Protein AF-A0A934AY85-F1 (afdb_monomer_lite)

Foldseek 3Di:
DDDPDDPVVVVVVVVPDDPDPDPVLVVVVVVCVVVVADWDAQDPVDPPRDGTHRPPPDD

Secondary structure (DSSP, 8-state):
---SS-HHHHHHHHHH--SSS-HHHHHHHHHHHHTT---EES-TTSTT--SEE-GGG--

pLDDT: mean 86.25, std 7.03, range [56.59, 93.75]

Structure (mmCIF, N/CA/C/O backbone):
data_AF-A0A934AY85-F1
#
_entry.id   AF-A0A934AY85-F1
#
loop_
_atom_site.group_PDB
_atom_site.id
_atom_site.type_symbol
_atom_site.label_atom_id
_atom_site.label_alt_id
_atom_site.label_comp_id
_atom_site.label_asym_id
_atom_site.label_entity_id
_atom_site.label_seq_id
_atom_site.pdbx_PDB_ins_code
_atom_site.Cartn_x
_atom_site.Cartn_y
_atom_site.Cartn_z
_atom_site.occupancy
_atom_site.B_iso_or_equiv
_atom_site.auth_se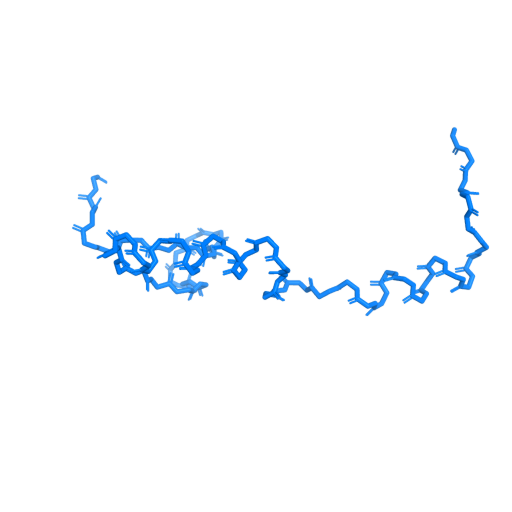q_id
_atom_site.auth_comp_id
_atom_site.auth_asym_id
_atom_site.auth_atom_id
_atom_site.pdbx_PDB_model_num
ATOM 1 N N . MET A 1 1 ? 15.134 -22.296 -14.101 1.00 56.59 1 MET A N 1
ATOM 2 C CA . MET A 1 1 ? 14.333 -21.222 -14.730 1.00 56.59 1 MET A CA 1
ATOM 3 C C . MET A 1 1 ? 15.291 -20.083 -15.049 1.00 56.59 1 MET A C 1
ATOM 5 O O . MET A 1 1 ? 15.954 -19.624 -14.128 1.00 56.59 1 MET A O 1
ATOM 9 N N . ALA A 1 2 ? 15.484 -19.740 -16.325 1.00 79.19 2 ALA A N 1
ATOM 10 C CA . ALA A 1 2 ? 16.418 -18.686 -16.733 1.00 79.19 2 ALA A CA 1
ATOM 11 C C . ALA A 1 2 ? 15.745 -17.310 -16.634 1.00 79.19 2 ALA A C 1
ATOM 13 O O . ALA A 1 2 ? 14.548 -17.193 -16.895 1.00 79.19 2 ALA A O 1
ATOM 14 N N . ASP A 1 3 ? 16.506 -16.294 -16.229 1.00 78.75 3 ASP A N 1
ATOM 15 C CA . ASP A 1 3 ? 16.038 -14.909 -16.218 1.00 78.75 3 ASP A CA 1
ATOM 16 C C . ASP A 1 3 ? 15.771 -14.451 -17.656 1.00 78.75 3 ASP A C 1
ATOM 18 O O . ASP A 1 3 ? 16.609 -14.633 -18.538 1.00 78.75 3 ASP A O 1
ATOM 22 N N . VAL A 1 4 ? 14.591 -13.881 -17.891 1.00 86.44 4 VAL A N 1
ATOM 23 C CA . VAL A 1 4 ? 14.176 -13.386 -19.212 1.00 86.44 4 VAL A CA 1
ATOM 24 C C . VAL A 1 4 ? 14.846 -12.037 -19.521 1.00 86.44 4 VAL A C 1
ATOM 26 O O . VAL A 1 4 ? 14.785 -11.545 -20.647 1.00 86.44 4 VAL A O 1
ATOM 29 N N . HIS A 1 5 ? 15.483 -11.414 -18.525 1.00 83.62 5 HIS A N 1
ATOM 30 C CA . HIS A 1 5 ? 16.081 -10.092 -18.626 1.00 83.62 5 HIS A CA 1
ATOM 31 C C . HIS A 1 5 ? 17.594 -10.109 -18.397 1.00 83.62 5 HIS A C 1
ATOM 33 O O . HIS A 1 5 ? 18.118 -10.818 -17.540 1.00 83.62 5 HIS A O 1
ATOM 39 N N . ASP A 1 6 ? 18.299 -9.238 -19.125 1.00 89.69 6 ASP A N 1
ATOM 40 C CA . ASP A 1 6 ? 19.703 -8.938 -18.847 1.00 89.69 6 ASP A CA 1
ATOM 41 C C . ASP A 1 6 ? 19.872 -8.326 -17.439 1.00 89.69 6 ASP A C 1
ATOM 43 O O . ASP A 1 6 ? 18.976 -7.656 -16.910 1.00 89.69 6 ASP A O 1
ATOM 47 N N . LYS A 1 7 ? 21.047 -8.512 -16.826 1.00 88.31 7 LYS A N 1
ATOM 48 C CA . LYS A 1 7 ? 21.362 -8.084 -15.452 1.00 88.31 7 LYS A CA 1
ATOM 49 C C . LYS A 1 7 ? 21.087 -6.594 -15.239 1.00 88.31 7 LYS A C 1
ATOM 51 O O . LYS A 1 7 ? 20.591 -6.208 -14.176 1.00 88.31 7 LYS A O 1
ATOM 56 N N . LYS A 1 8 ? 21.379 -5.760 -16.244 1.00 91.25 8 LYS A N 1
ATOM 57 C CA . LYS A 1 8 ? 21.131 -4.312 -16.204 1.00 91.25 8 LYS A CA 1
ATOM 58 C C . LYS A 1 8 ? 19.634 -4.001 -16.210 1.00 91.25 8 LYS A C 1
ATOM 60 O O . LYS A 1 8 ? 19.172 -3.213 -15.387 1.00 91.25 8 LYS A O 1
ATOM 65 N N . THR A 1 9 ? 18.876 -4.675 -17.071 1.00 90.00 9 THR A N 1
ATOM 66 C CA . THR A 1 9 ? 17.415 -4.550 -17.169 1.00 90.00 9 THR A CA 1
ATOM 67 C C . THR A 1 9 ? 16.728 -5.002 -15.885 1.00 90.00 9 THR A C 1
ATOM 69 O O . THR A 1 9 ? 15.866 -4.293 -15.370 1.00 90.00 9 THR A O 1
ATOM 72 N N . ARG A 1 10 ? 17.159 -6.123 -15.291 1.00 90.81 10 ARG A N 1
ATOM 73 C CA . ARG A 1 10 ? 16.654 -6.569 -13.986 1.00 90.81 10 ARG A CA 1
ATOM 74 C C . ARG A 1 10 ? 16.939 -5.545 -12.896 1.00 90.81 10 ARG A C 1
ATOM 76 O O . ARG A 1 10 ? 16.028 -5.178 -12.163 1.00 90.81 10 ARG A O 1
ATOM 83 N N . SER A 1 11 ? 18.181 -5.073 -12.781 1.00 89.12 11 SER A N 1
ATOM 84 C CA . SER A 1 11 ? 18.556 -4.084 -11.761 1.00 89.12 11 SER A CA 1
ATOM 85 C C . SER A 1 11 ? 17.727 -2.803 -11.877 1.00 89.12 11 SER A C 1
ATOM 87 O O . SER A 1 11 ? 17.275 -2.269 -10.866 1.00 89.12 11 SER A O 1
ATOM 89 N N . PHE A 1 12 ? 17.466 -2.359 -13.105 1.00 92.06 12 PHE A N 1
ATOM 90 C CA . PHE A 1 12 ? 16.626 -1.205 -13.396 1.00 92.06 12 PHE A CA 1
ATOM 91 C C . PHE A 1 12 ? 15.139 -1.426 -13.084 1.00 92.06 12 PHE A C 1
ATOM 93 O O . PHE A 1 12 ? 14.480 -0.536 -12.554 1.00 92.06 12 PHE A O 1
ATOM 100 N N . ASN A 1 13 ? 14.597 -2.607 -13.379 1.00 90.44 13 ASN A N 1
ATOM 101 C CA . ASN A 1 13 ? 13.216 -2.935 -13.031 1.00 90.44 13 ASN A CA 1
ATOM 102 C C . ASN A 1 13 ? 13.043 -3.029 -11.513 1.00 90.44 13 ASN A C 1
ATOM 104 O O . ASN A 1 13 ? 12.130 -2.421 -10.962 1.00 90.44 13 ASN A O 1
ATOM 108 N N . MET A 1 14 ? 13.959 -3.715 -10.826 1.00 90.00 14 MET A N 1
ATOM 109 C CA . MET A 1 14 ? 13.933 -3.860 -9.370 1.00 90.00 14 MET A CA 1
ATOM 110 C C . MET A 1 14 ? 14.074 -2.515 -8.647 1.00 90.00 14 MET A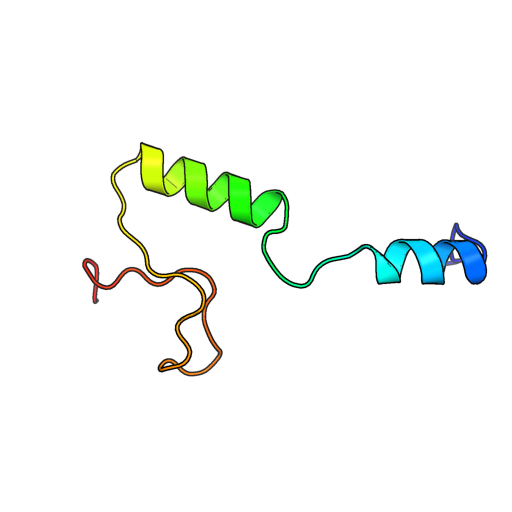 C 1
ATOM 112 O O . MET A 1 14 ? 13.405 -2.306 -7.641 1.00 90.00 14 MET A O 1
ATOM 116 N N . SER A 1 15 ? 14.874 -1.571 -9.165 1.00 89.31 15 SER A N 1
ATOM 117 C CA . SER A 1 15 ? 15.019 -0.236 -8.556 1.00 89.31 15 SER A CA 1
ATOM 118 C C . SER A 1 15 ? 13.763 0.635 -8.667 1.00 89.31 15 SER A C 1
ATOM 120 O O . SER A 1 15 ? 13.609 1.600 -7.920 1.00 89.31 15 SER A O 1
ATOM 122 N N . ARG A 1 16 ? 12.845 0.294 -9.578 1.00 87.94 16 ARG A N 1
ATOM 123 C CA . ARG A 1 16 ? 11.561 0.984 -9.759 1.00 87.94 16 ARG A CA 1
ATOM 124 C C . ARG A 1 16 ? 10.442 0.424 -8.885 1.00 87.94 16 ARG A C 1
ATOM 126 O O . ARG A 1 16 ? 9.421 1.095 -8.729 1.00 87.94 16 ARG A O 1
ATOM 133 N N . ILE A 1 17 ? 10.613 -0.770 -8.318 1.00 87.31 17 ILE A N 1
ATOM 134 C CA . ILE A 1 17 ? 9.630 -1.374 -7.415 1.00 87.31 17 ILE A CA 1
ATOM 135 C C . ILE A 1 17 ? 9.666 -0.606 -6.091 1.00 87.31 17 ILE A C 1
ATOM 137 O O . ILE A 1 17 ? 10.633 -0.666 -5.334 1.00 87.31 17 ILE A O 1
ATOM 141 N N . ARG A 1 18 ? 8.602 0.153 -5.820 1.00 83.62 18 ARG A N 1
ATOM 142 C CA . ARG A 1 18 ? 8.440 0.900 -4.569 1.00 83.62 18 ARG A CA 1
ATOM 143 C C . ARG A 1 18 ? 7.947 -0.032 -3.467 1.00 83.62 18 ARG A C 1
ATOM 145 O O . ARG A 1 18 ? 7.142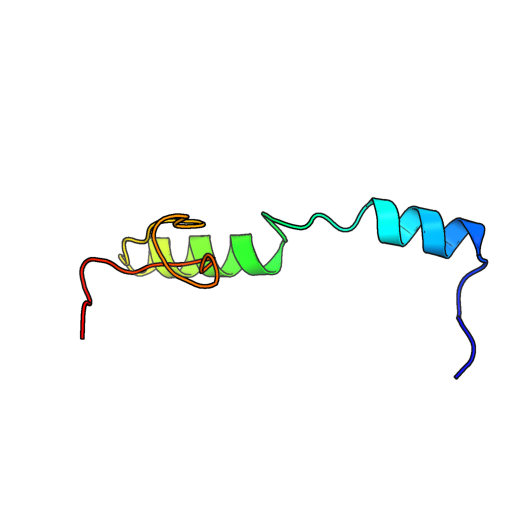 -0.919 -3.719 1.00 83.62 18 ARG A O 1
ATOM 152 N N . SER A 1 19 ? 8.401 0.210 -2.240 1.00 80.31 19 SER A N 1
ATOM 153 C CA . SER A 1 19 ? 8.015 -0.571 -1.056 1.00 80.31 19 SER A CA 1
ATOM 154 C C . SER A 1 19 ? 6.662 -0.182 -0.455 1.00 80.31 19 SER A C 1
ATOM 156 O O . SER A 1 19 ? 6.233 -0.810 0.505 1.00 80.31 19 SER A O 1
ATOM 158 N N . LYS A 1 20 ? 6.033 0.885 -0.960 1.00 81.75 20 LYS A N 1
ATOM 159 C CA . LYS A 1 20 ? 4.752 1.425 -0.492 1.00 81.75 20 LYS A CA 1
ATOM 160 C C . LYS A 1 20 ? 4.018 2.075 -1.648 1.00 81.75 20 LYS A C 1
ATOM 162 O O . LYS A 1 20 ? 4.647 2.477 -2.632 1.00 81.75 20 LYS A O 1
ATOM 167 N N . ASP A 1 21 ? 2.714 2.248 -1.477 1.00 83.88 21 ASP A N 1
ATOM 168 C CA . ASP A 1 21 ? 1.843 2.909 -2.446 1.00 83.88 21 ASP A CA 1
ATOM 169 C C . ASP A 1 21 ? 1.875 2.218 -3.806 1.00 83.88 21 ASP A C 1
ATOM 171 O O . ASP A 1 21 ? 1.770 2.847 -4.863 1.00 83.88 21 ASP A O 1
ATOM 175 N N . THR A 1 22 ? 2.020 0.895 -3.770 1.00 88.12 22 THR A N 1
ATOM 176 C CA . THR A 1 22 ? 1.913 0.074 -4.963 1.00 88.12 22 THR A CA 1
ATOM 177 C C . THR A 1 22 ? 0.503 0.191 -5.543 1.00 88.12 22 THR A C 1
ATOM 179 O O . THR A 1 22 ? -0.477 0.508 -4.859 1.00 88.12 22 THR A O 1
ATOM 182 N N . THR A 1 23 ? 0.378 -0.047 -6.844 1.00 87.69 23 THR A N 1
ATOM 183 C CA . THR A 1 23 ? -0.916 -0.060 -7.535 1.00 87.69 23 THR A CA 1
ATOM 184 C C . THR A 1 23 ? -1.981 -0.925 -6.839 1.00 87.69 23 THR A C 1
ATOM 186 O O . THR A 1 23 ? -3.091 -0.411 -6.658 1.00 87.69 23 THR A O 1
ATOM 189 N N . PRO A 1 24 ? -1.699 -2.166 -6.378 1.00 88.31 24 PRO A N 1
ATOM 190 C CA . PRO A 1 24 ? -2.680 -2.949 -5.625 1.00 88.31 24 PRO A CA 1
ATOM 191 C C . PRO A 1 24 ? -3.055 -2.319 -4.275 1.00 88.31 24 PRO A C 1
ATOM 193 O O . PRO A 1 24 ? -4.240 -2.275 -3.944 1.00 88.31 24 PRO A O 1
ATOM 196 N N . GLU A 1 25 ? -2.104 -1.754 -3.522 1.00 88.75 25 GLU A N 1
ATOM 197 C CA . GLU A 1 25 ? -2.405 -1.059 -2.259 1.00 88.75 25 GLU A CA 1
ATOM 198 C C . GLU A 1 25 ? -3.342 0.138 -2.475 1.00 88.75 25 GLU A C 1
ATOM 200 O O . GLU A 1 25 ? -4.310 0.330 -1.738 1.00 88.75 25 GLU A O 1
ATOM 205 N N . VAL A 1 26 ? -3.085 0.956 -3.502 1.00 89.44 26 VAL A N 1
ATOM 206 C CA . VAL A 1 26 ? -3.938 2.104 -3.855 1.00 89.44 26 VAL A CA 1
ATOM 207 C C . VAL A 1 26 ? -5.352 1.648 -4.211 1.00 89.44 26 VAL A C 1
ATOM 209 O O . VAL A 1 26 ? -6.318 2.284 -3.784 1.00 89.44 26 VAL A O 1
ATOM 212 N N . LEU A 1 27 ? -5.485 0.559 -4.969 1.00 92.25 27 LEU A N 1
ATOM 213 C CA . LEU A 1 27 ? -6.780 0.013 -5.371 1.00 92.25 27 LEU A CA 1
ATOM 214 C C . LEU A 1 27 ? -7.599 -0.419 -4.151 1.00 92.25 27 LEU A C 1
ATOM 216 O O . LEU A 1 27 ? -8.744 0.010 -4.000 1.00 92.25 27 LEU A O 1
ATOM 220 N N . VAL A 1 28 ? -6.997 -1.197 -3.249 1.00 91.56 28 VAL A N 1
ATOM 221 C CA . VAL A 1 28 ? -7.653 -1.668 -2.020 1.00 91.56 2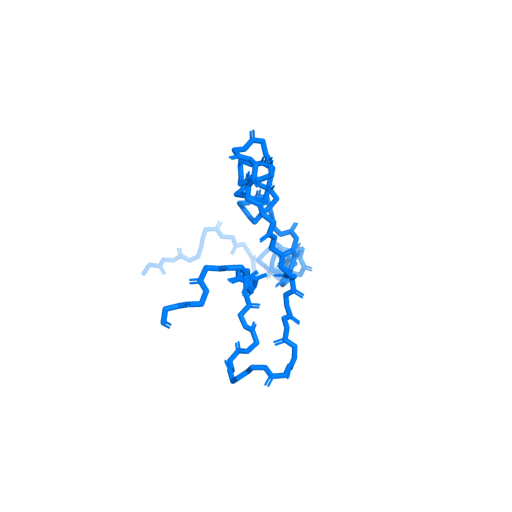8 VAL A CA 1
ATOM 222 C C . VAL A 1 28 ? -8.060 -0.491 -1.133 1.00 91.56 28 VAL A C 1
ATOM 224 O O . VAL A 1 28 ? -9.189 -0.441 -0.650 1.00 91.56 28 VAL A O 1
ATOM 227 N N . ARG A 1 29 ? -7.191 0.514 -0.984 1.00 91.56 29 ARG A N 1
ATOM 228 C CA . ARG A 1 29 ? -7.484 1.745 -0.231 1.00 91.56 29 ARG A CA 1
ATOM 229 C C . ARG A 1 29 ? -8.702 2.486 -0.773 1.00 91.56 29 ARG A C 1
ATOM 231 O O . ARG A 1 29 ? -9.616 2.807 -0.014 1.00 91.56 29 ARG A O 1
ATOM 238 N N . LYS A 1 30 ? -8.751 2.708 -2.090 1.00 91.88 30 LYS A N 1
ATOM 239 C CA . LYS A 1 30 ? -9.896 3.353 -2.751 1.00 91.88 30 LYS A CA 1
ATOM 240 C C . LYS A 1 30 ? -11.180 2.548 -2.570 1.00 91.88 30 LYS A C 1
ATOM 242 O O . LYS A 1 30 ? -12.215 3.129 -2.255 1.00 91.88 30 LYS A O 1
ATOM 247 N N . PHE A 1 31 ? -11.107 1.227 -2.725 1.00 93.75 31 PHE A N 1
ATOM 248 C CA . PHE A 1 31 ? -12.251 0.338 -2.536 1.00 93.75 31 PHE A CA 1
ATOM 249 C C . PHE A 1 31 ? -12.809 0.417 -1.109 1.00 93.75 31 PHE A C 1
ATOM 251 O O . PHE A 1 31 ? -14.000 0.657 -0.923 1.00 93.75 31 PHE A O 1
ATOM 258 N N . LEU A 1 32 ? -11.950 0.287 -0.097 1.00 92.00 32 LEU A N 1
ATOM 259 C CA . LEU A 1 32 ? -12.339 0.345 1.313 1.00 92.00 32 LEU A CA 1
ATOM 260 C C . LEU A 1 32 ? -12.939 1.700 1.689 1.00 92.00 32 LEU A C 1
ATOM 262 O O . LEU A 1 32 ? -13.970 1.755 2.361 1.00 92.00 32 LEU A O 1
ATOM 266 N N . PHE A 1 33 ? -12.329 2.788 1.214 1.00 90.31 33 PHE A N 1
ATOM 267 C CA . PHE A 1 33 ? -12.837 4.136 1.438 1.00 90.31 33 PHE A CA 1
ATOM 268 C C . PHE A 1 33 ? -14.214 4.336 0.790 1.00 90.31 33 PHE A C 1
ATOM 270 O O . PHE A 1 33 ? -15.125 4.845 1.439 1.00 90.31 33 PHE A O 1
ATOM 277 N N . GLY A 1 34 ? -14.396 3.873 -0.453 1.00 93.19 34 GLY A N 1
ATOM 278 C CA . GLY A 1 34 ? -15.684 3.910 -1.154 1.00 93.19 34 GLY A CA 1
ATOM 279 C C . GLY A 1 34 ? -16.768 3.057 -0.486 1.00 93.19 34 GLY A C 1
ATOM 280 O O . GLY A 1 34 ? -17.951 3.363 -0.594 1.00 93.19 34 GLY A O 1
ATOM 281 N N . LYS A 1 35 ? -16.374 2.023 0.263 1.00 92.00 35 LYS A N 1
ATOM 282 C CA . LYS A 1 35 ? -17.263 1.196 1.092 1.00 92.00 35 LYS A CA 1
ATOM 283 C C . LYS A 1 35 ? -17.528 1.782 2.489 1.00 92.00 35 LYS A C 1
ATOM 285 O O . LYS A 1 35 ? -18.216 1.151 3.283 1.00 92.00 35 LYS A O 1
ATOM 290 N N . GLY A 1 36 ? -17.007 2.971 2.801 1.00 90.56 36 GLY A N 1
ATOM 291 C CA . GLY A 1 36 ? -17.227 3.655 4.080 1.00 90.56 36 GLY A CA 1
ATOM 292 C C . GLY A 1 36 ? -16.313 3.197 5.221 1.00 90.56 36 GLY A C 1
ATOM 293 O O . GLY A 1 36 ? -16.461 3.670 6.351 1.00 90.56 36 GLY A O 1
ATOM 294 N N . PHE A 1 37 ? -15.340 2.321 4.953 1.00 90.06 37 PHE A N 1
ATOM 295 C CA . PHE A 1 37 ? -14.367 1.913 5.960 1.00 90.06 37 PHE A CA 1
ATOM 296 C C . PHE A 1 37 ? -13.340 3.021 6.194 1.00 90.06 37 PHE A C 1
ATOM 298 O O . PHE A 1 37 ? -12.773 3.598 5.264 1.00 90.06 37 PHE A O 1
ATOM 305 N N . ARG A 1 38 ? -13.067 3.297 7.471 1.00 89.69 38 ARG A N 1
ATOM 306 C CA . ARG A 1 38 ? -11.990 4.192 7.897 1.00 89.69 38 ARG A CA 1
ATOM 307 C C . ARG A 1 38 ? -10.825 3.353 8.402 1.00 89.69 38 ARG A C 1
ATOM 309 O O . ARG A 1 38 ? -11.016 2.489 9.257 1.00 89.69 38 ARG A O 1
ATOM 316 N N . TYR A 1 39 ? -9.638 3.626 7.876 1.00 90.56 39 TYR A N 1
ATOM 317 C CA . TYR A 1 39 ? -8.411 2.907 8.199 1.00 90.56 39 TYR A CA 1
ATOM 318 C C . TYR A 1 39 ? -7.255 3.880 8.464 1.00 90.56 39 TYR A C 1
ATOM 320 O O . TYR A 1 39 ? -7.267 5.022 8.004 1.00 90.56 39 TYR A O 1
ATOM 328 N N . LYS A 1 40 ? -6.250 3.415 9.208 1.00 88.56 40 LYS A N 1
ATOM 329 C CA . LYS A 1 40 ? -4.931 4.041 9.340 1.00 88.56 40 LYS A CA 1
ATOM 330 C C . LYS A 1 40 ? -3.930 3.281 8.476 1.00 88.56 40 LYS A C 1
ATOM 332 O O . LYS A 1 40 ? -4.069 2.073 8.297 1.00 88.56 40 LYS A O 1
ATOM 337 N N . LEU A 1 41 ? -2.935 3.994 7.957 1.00 88.94 41 LEU A N 1
ATOM 338 C CA . LEU A 1 41 ? -1.877 3.418 7.132 1.00 88.94 41 LEU A CA 1
ATOM 339 C C . LEU A 1 41 ? -0.581 3.274 7.924 1.00 88.94 41 LEU A C 1
ATOM 341 O O . LEU A 1 41 ? -0.199 4.205 8.634 1.00 88.94 41 LEU A O 1
ATOM 345 N N . HIS A 1 42 ? 0.103 2.143 7.739 1.00 85.00 42 HIS A N 1
ATOM 346 C CA . HIS A 1 42 ? 1.461 1.885 8.233 1.00 85.00 42 HIS A CA 1
ATOM 347 C C . HIS A 1 42 ? 1.673 2.252 9.711 1.00 85.00 42 HIS A C 1
ATOM 349 O O . HIS A 1 42 ? 2.614 2.983 10.049 1.00 85.00 42 HIS A O 1
ATOM 355 N N . ASP A 1 43 ? 0.794 1.767 10.588 1.00 86.31 43 ASP A N 1
ATOM 356 C CA . ASP A 1 43 ? 0.861 2.091 12.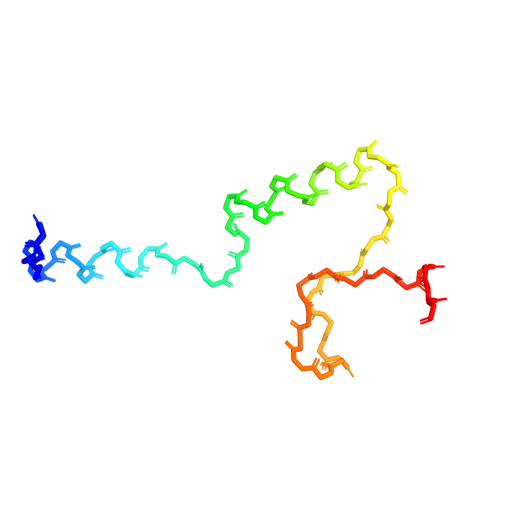011 1.00 86.31 43 ASP A CA 1
ATOM 357 C C . ASP A 1 43 ? 2.136 1.501 12.633 1.00 86.31 43 ASP A C 1
ATOM 359 O O . ASP A 1 43 ? 2.302 0.286 12.735 1.00 86.31 43 ASP A O 1
ATOM 363 N N . LYS A 1 44 ? 3.064 2.382 13.027 1.00 85.38 44 LYS A N 1
ATOM 364 C CA . LYS A 1 44 ? 4.359 2.001 13.612 1.00 85.38 44 LYS A CA 1
ATOM 365 C C . LYS A 1 44 ? 4.241 1.526 15.059 1.00 85.38 44 LYS A C 1
ATOM 367 O O . LYS A 1 44 ? 5.210 1.000 15.591 1.00 85.38 44 LYS A O 1
ATOM 372 N N . THR A 1 45 ? 3.098 1.759 15.699 1.00 86.81 45 THR A N 1
ATOM 373 C CA . THR A 1 45 ? 2.870 1.360 17.092 1.00 86.81 45 THR A CA 1
ATOM 374 C C . THR A 1 45 ? 2.500 -0.117 17.216 1.00 86.81 45 THR A C 1
ATOM 376 O O . THR A 1 45 ? 2.533 -0.661 18.316 1.00 86.81 45 THR A O 1
ATOM 379 N N . LEU A 1 46 ? 2.185 -0.776 16.095 1.00 83.94 46 LEU A N 1
ATOM 380 C CA . LEU A 1 46 ? 1.821 -2.186 16.046 1.00 83.94 46 LEU A CA 1
ATOM 381 C C . LEU A 1 46 ? 2.992 -3.059 15.565 1.00 83.94 46 LEU A C 1
ATOM 383 O O . LEU A 1 46 ? 3.733 -2.659 14.657 1.00 83.94 46 LEU A O 1
ATOM 387 N N . PRO A 1 47 ? 3.148 -4.273 16.129 1.00 85.56 47 PRO A N 1
ATOM 388 C CA . PRO A 1 47 ? 4.160 -5.217 15.673 1.00 85.56 47 PRO A CA 1
ATOM 389 C C . PRO A 1 47 ? 3.924 -5.567 14.199 1.00 85.56 47 PRO A C 1
ATOM 391 O O . PRO A 1 47 ? 2.789 -5.733 13.757 1.00 85.56 47 PRO A O 1
ATOM 394 N N . GLY A 1 48 ? 5.001 -5.643 13.417 1.00 82.62 48 GLY A N 1
ATOM 395 C CA . GLY A 1 48 ? 4.926 -5.951 11.984 1.00 82.62 48 GLY A CA 1
ATOM 396 C C . GLY A 1 48 ? 4.495 -4.790 11.081 1.00 82.62 48 GLY A C 1
ATOM 397 O O . GLY A 1 48 ? 4.483 -4.970 9.870 1.00 82.62 48 GLY A O 1
ATOM 398 N N . LYS A 1 49 ? 4.200 -3.600 11.634 1.00 84.94 49 LYS A N 1
ATOM 399 C CA . LYS A 1 49 ? 3.851 -2.378 10.884 1.00 84.94 49 LYS A CA 1
ATOM 400 C C . LYS A 1 49 ? 2.814 -2.643 9.771 1.00 84.94 49 LYS A C 1
ATOM 402 O O . LYS A 1 49 ? 3.120 -2.469 8.589 1.00 84.94 49 LYS A O 1
ATOM 407 N N . PRO A 1 50 ? 1.596 -3.067 10.143 1.00 86.44 50 PRO A N 1
ATOM 408 C CA . PRO A 1 50 ? 0.540 -3.401 9.194 1.00 86.44 50 PRO A CA 1
ATOM 409 C C . PRO A 1 50 ? 0.213 -2.235 8.251 1.00 86.44 50 PRO A C 1
ATOM 411 O O . PRO A 1 50 ? 0.139 -1.075 8.669 1.00 86.44 50 PRO A O 1
ATOM 414 N N . ASP A 1 51 ? -0.024 -2.553 6.976 1.00 83.38 51 ASP A N 1
ATOM 415 C CA . ASP A 1 51 ? -0.308 -1.557 5.935 1.00 83.38 51 ASP A CA 1
ATOM 416 C C . ASP A 1 51 ? -1.678 -0.901 6.101 1.00 83.38 51 ASP A C 1
ATOM 418 O O . ASP A 1 51 ? -1.810 0.301 5.877 1.00 83.38 51 ASP A O 1
ATOM 422 N N . LEU A 1 52 ? -2.678 -1.666 6.546 1.00 88.19 52 LEU A N 1
ATOM 423 C CA . LEU A 1 52 ? -4.037 -1.202 6.813 1.00 88.19 52 LEU A CA 1
ATOM 424 C C . LEU A 1 52 ? -4.460 -1.615 8.219 1.00 88.19 52 LEU A C 1
ATOM 426 O O . LEU A 1 52 ? -4.511 -2.797 8.548 1.00 88.19 52 LEU A O 1
ATOM 430 N N . VAL A 1 53 ? -4.808 -0.629 9.039 1.00 89.00 53 VAL A N 1
ATOM 431 C CA . VAL A 1 53 ? -5.324 -0.830 10.396 1.00 89.00 53 VAL A CA 1
ATOM 432 C C . VAL A 1 53 ? -6.733 -0.275 10.461 1.00 89.00 53 VAL A C 1
ATOM 434 O O . VAL A 1 53 ? -6.971 0.838 10.000 1.00 89.00 53 VAL A O 1
ATOM 437 N N . PHE A 1 54 ? -7.659 -1.005 11.080 1.00 90.00 54 PHE A N 1
ATOM 438 C CA . PHE A 1 54 ? -9.059 -0.600 11.227 1.00 90.00 54 PHE A CA 1
ATOM 439 C C . PHE A 1 54 ? -9.415 -0.389 12.709 1.00 90.00 54 PHE A C 1
ATOM 441 O O . PHE A 1 54 ? -10.014 -1.267 13.327 1.00 90.00 54 PHE A O 1
ATOM 448 N N . PRO A 1 55 ? -9.100 0.779 13.313 1.00 83.12 55 PRO A N 1
ATOM 449 C CA . PRO A 1 55 ? -9.264 0.989 14.756 1.00 83.12 55 PRO A CA 1
ATOM 450 C C . PRO A 1 55 ? -10.712 0.895 15.247 1.00 83.12 55 PRO A C 1
ATOM 452 O O . PRO A 1 55 ? -10.937 0.651 16.426 1.00 83.12 55 PRO A O 1
ATOM 455 N N . LYS A 1 56 ? -11.684 1.131 14.356 1.00 83.31 56 LY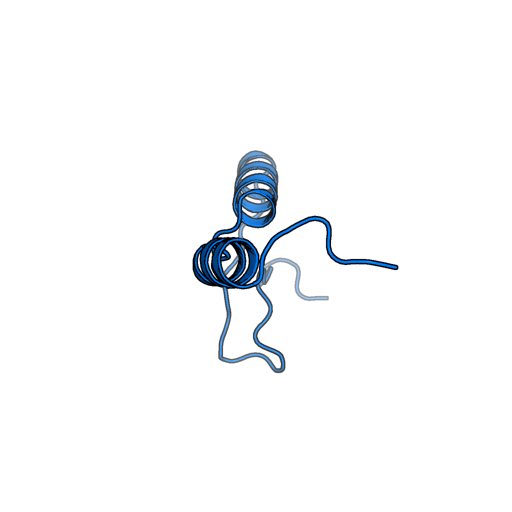S A N 1
ATOM 456 C CA . LYS A 1 56 ? -13.118 1.085 14.670 1.00 83.31 56 LYS A CA 1
ATOM 457 C C . LYS A 1 56 ? -13.635 -0.345 14.852 1.00 83.31 56 LYS A C 1
ATOM 459 O O . LYS A 1 56 ? -14.586 -0.546 15.592 1.00 83.31 56 LYS A O 1
ATOM 464 N N . TYR A 1 57 ? -13.018 -1.315 14.185 1.00 80.50 57 TYR A N 1
ATOM 465 C CA . TYR A 1 57 ? -13.481 -2.702 14.137 1.00 80.50 57 TYR A CA 1
ATOM 466 C C . TYR A 1 57 ? -12.624 -3.612 15.025 1.00 80.50 57 TYR A C 1
ATOM 468 O O . TYR A 1 57 ? -12.439 -4.782 14.706 1.00 80.50 57 TYR A O 1
ATOM 476 N N . LYS A 1 58 ? -12.070 -3.059 16.119 1.00 66.50 58 LYS A N 1
ATOM 477 C CA . LYS A 1 58 ? -11.305 -3.818 17.117 1.00 66.50 58 LYS A CA 1
ATOM 478 C C . LYS A 1 58 ? -12.145 -5.007 17.586 1.00 66.50 58 LYS A C 1
ATOM 480 O O . LYS A 1 58 ? -13.156 -4.808 18.253 1.00 66.50 58 LYS A O 1
ATOM 485 N N . THR A 1 59 ? -11.720 -6.196 17.181 1.00 58.38 59 THR A N 1
ATOM 486 C CA . THR A 1 59 ? -12.175 -7.486 17.701 1.00 58.38 59 THR A CA 1
ATOM 487 C C . THR A 1 59 ? -11.030 -8.064 18.512 1.00 58.38 59 THR A C 1
ATOM 489 O O . THR A 1 59 ? -9.869 -7.790 18.118 1.00 58.38 59 THR A O 1
#

Radius of gyration: 16.72 Å; chains: 1; bounding box: 39×25×37 Å

Sequence (59 aa):
MADVHDKKTRSFNMSRIRSKDTTPEVLVRKFLFGKGFRYKLHDKTLPGKPDLVFPKYKT